Protein AF-A0A522RIS2-F1 (afdb_monomer_lite)

Secondary structure (DSSP, 8-state):
--PPP-----------------PPGGGSEEEEEEE-SSSTTHHHHSHHHHHHHHHHHHHTTSEETTEEEEEEEEE-TT-HHHHHHHHHHHHHTS---EEEE--SHHHHHHHHHHHHHHT-EEEESS---TTTTTTT--TTEEE-S--HHHHHHHHHHHHHHTT---------SSHHHHHH--

Structure (mmCIF, N/CA/C/O backbone):
data_AF-A0A522RIS2-F1
#
_entry.id   AF-A0A522RIS2-F1
#
loop_
_atom_site.group_PDB
_atom_site.id
_atom_site.type_symbol
_atom_site.label_atom_id
_atom_site.label_alt_id
_atom_site.label_comp_id
_atom_site.label_asym_id
_atom_site.label_entity_id
_atom_site.label_seq_id
_atom_site.pdbx_PDB_ins_code
_atom_site.Cartn_x
_atom_site.Cartn_y
_atom_site.Cartn_z
_atom_site.occupancy
_atom_site.B_iso_or_equiv
_atom_site.auth_seq_id
_atom_site.auth_comp_id
_atom_site.auth_asym_id
_atom_site.auth_atom_id
_atom_site.pdbx_PDB_model_num
ATOM 1 N N . MET A 1 1 ? 37.615 -25.625 61.867 1.00 40.53 1 MET A N 1
ATOM 2 C CA . MET A 1 1 ? 37.283 -26.160 60.529 1.00 40.53 1 MET A CA 1
ATOM 3 C C . MET A 1 1 ? 36.158 -27.174 60.681 1.00 40.53 1 MET A C 1
ATOM 5 O O . MET A 1 1 ? 36.416 -28.242 61.216 1.00 40.53 1 MET A O 1
ATOM 9 N N . LYS A 1 2 ? 34.929 -26.778 60.325 1.00 35.31 2 LYS A N 1
ATOM 10 C CA . LYS A 1 2 ? 33.776 -27.595 59.885 1.00 35.31 2 LYS A CA 1
ATOM 11 C C . LYS A 1 2 ? 32.534 -26.701 59.955 1.00 35.31 2 LYS A C 1
ATOM 13 O O . LYS A 1 2 ? 31.944 -26.516 61.012 1.00 35.31 2 LYS A O 1
ATOM 18 N N . VAL A 1 3 ? 32.239 -26.069 58.823 1.00 39.00 3 VAL A N 1
ATOM 19 C CA . VAL A 1 3 ? 31.029 -25.279 58.579 1.00 39.00 3 VAL A CA 1
ATOM 20 C C . VAL A 1 3 ? 29.901 -26.271 58.312 1.00 39.00 3 VAL A C 1
ATOM 22 O O . VAL A 1 3 ? 30.030 -27.116 57.428 1.00 39.00 3 VAL A O 1
ATOM 25 N N . LEU A 1 4 ? 28.836 -26.207 59.111 1.00 45.22 4 LEU A N 1
ATOM 26 C CA . LEU A 1 4 ? 27.623 -26.995 58.917 1.00 45.22 4 LEU A CA 1
ATOM 27 C C . LEU A 1 4 ? 26.714 -26.233 57.944 1.00 45.22 4 LEU A C 1
ATOM 29 O O . LEU A 1 4 ? 26.317 -25.101 58.214 1.00 45.22 4 LEU A O 1
ATOM 33 N N . ALA A 1 5 ? 26.440 -26.848 56.798 1.00 47.47 5 ALA A N 1
ATOM 34 C CA . ALA A 1 5 ? 25.544 -26.340 55.774 1.00 47.47 5 ALA A CA 1
ATOM 35 C C . ALA A 1 5 ? 24.089 -26.391 56.263 1.00 47.47 5 ALA A C 1
ATOM 37 O O . ALA A 1 5 ? 23.595 -27.460 56.619 1.00 47.47 5 ALA A O 1
ATOM 38 N N . ILE A 1 6 ? 23.400 -25.249 56.238 1.00 51.00 6 ILE A N 1
ATOM 39 C CA . ILE A 1 6 ? 21.940 -25.186 56.332 1.00 51.00 6 ILE A CA 1
ATOM 40 C C . ILE A 1 6 ? 21.432 -24.715 54.973 1.00 51.00 6 ILE A C 1
ATOM 42 O O . ILE A 1 6 ? 21.556 -23.553 54.595 1.00 51.00 6 ILE A O 1
ATOM 46 N N . VAL A 1 7 ? 20.910 -25.684 54.228 1.00 53.16 7 VAL A N 1
ATOM 47 C CA . VAL A 1 7 ? 20.083 -25.506 53.037 1.00 53.16 7 VAL A CA 1
ATOM 48 C C . VAL A 1 7 ? 18.727 -24.984 53.513 1.00 53.16 7 VAL A C 1
ATOM 50 O O . VAL A 1 7 ? 18.042 -25.690 54.247 1.00 53.16 7 VAL A O 1
ATOM 53 N N . SER A 1 8 ? 18.333 -23.779 53.099 1.00 50.94 8 SER A N 1
ATOM 54 C CA . SER A 1 8 ? 16.950 -23.306 53.231 1.00 50.94 8 SER A CA 1
ATOM 55 C C . SER A 1 8 ? 16.411 -22.885 51.871 1.00 50.94 8 SER A C 1
ATOM 57 O O . SER A 1 8 ? 17.023 -22.110 51.141 1.00 50.94 8 SER A O 1
ATOM 59 N N . ALA A 1 9 ? 15.283 -23.508 51.556 1.00 49.38 9 ALA A N 1
ATOM 60 C CA . ALA A 1 9 ? 14.613 -23.622 50.278 1.00 49.38 9 ALA A CA 1
ATOM 61 C C . ALA A 1 9 ? 14.292 -22.297 49.574 1.00 49.38 9 ALA A C 1
ATOM 63 O O . ALA A 1 9 ? 13.846 -21.321 50.175 1.00 49.38 9 ALA A O 1
ATOM 64 N N . ALA A 1 10 ? 14.444 -22.347 48.253 1.00 53.44 10 ALA A N 1
ATOM 65 C CA . ALA A 1 10 ? 13.906 -21.401 47.300 1.00 53.44 10 ALA A CA 1
ATOM 66 C C . ALA A 1 10 ? 12.376 -21.300 47.408 1.00 53.44 10 ALA A C 1
ATOM 68 O O . ALA A 1 10 ? 11.673 -22.303 47.303 1.00 53.44 10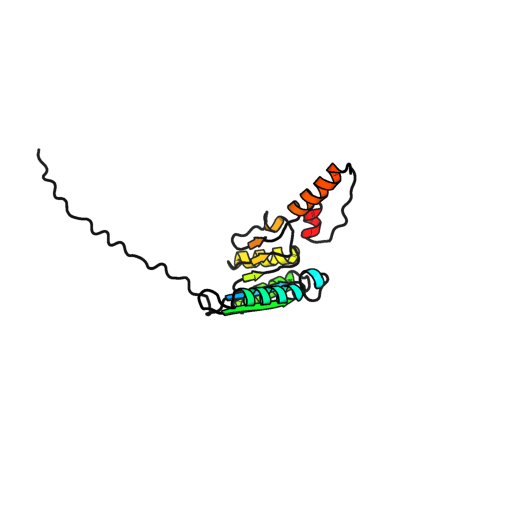 ALA A O 1
ATOM 69 N N . LEU A 1 11 ? 11.870 -20.072 47.506 1.00 48.81 11 LEU A N 1
ATOM 70 C CA . LEU A 1 11 ? 10.523 -19.722 47.070 1.00 48.81 11 LEU A CA 1
ATOM 71 C C . LEU A 1 11 ? 10.671 -18.736 45.902 1.00 48.81 11 LEU A C 1
ATOM 73 O O . LEU A 1 11 ? 10.537 -17.525 46.057 1.00 48.81 11 LEU A O 1
ATOM 77 N N . LEU A 1 12 ? 11.006 -19.261 44.717 1.00 51.22 12 LEU A N 1
ATOM 78 C CA . LEU A 1 12 ? 10.706 -18.555 43.474 1.00 51.22 12 LEU A CA 1
ATOM 79 C C . LEU A 1 12 ? 9.185 -18.595 43.311 1.00 51.22 12 LEU A C 1
ATOM 81 O O . LEU A 1 12 ? 8.632 -19.533 42.741 1.00 51.22 12 LEU A O 1
ATOM 85 N N . ALA A 1 13 ? 8.502 -17.579 43.832 1.00 55.44 13 ALA A N 1
ATOM 86 C CA . ALA A 1 13 ? 7.173 -17.243 43.358 1.00 55.44 13 ALA A CA 1
ATOM 87 C C . ALA A 1 13 ? 7.333 -16.754 41.913 1.00 55.44 13 ALA A C 1
ATOM 89 O O . ALA A 1 13 ? 7.557 -15.573 41.660 1.00 55.44 13 ALA A O 1
ATOM 90 N N . ALA A 1 14 ? 7.288 -17.688 40.963 1.00 55.50 14 ALA A N 1
ATOM 91 C CA . ALA A 1 14 ? 7.044 -17.367 39.571 1.00 55.50 14 ALA A CA 1
ATOM 92 C C . ALA A 1 14 ? 5.637 -16.763 39.503 1.00 55.50 14 ALA A C 1
ATOM 94 O O . ALA A 1 14 ? 4.637 -17.472 39.410 1.00 55.50 14 ALA A O 1
ATOM 95 N N . THR A 1 15 ? 5.558 -15.440 39.629 1.00 57.53 15 THR A N 1
ATOM 96 C CA . THR A 1 15 ? 4.393 -14.669 39.215 1.00 57.53 15 THR A CA 1
ATOM 97 C C . THR A 1 15 ? 4.198 -14.959 37.738 1.00 57.53 15 THR A C 1
ATOM 99 O O . THR A 1 15 ? 4.896 -14.411 36.885 1.00 57.53 15 THR A O 1
ATOM 102 N N . VAL A 1 16 ? 3.285 -15.881 37.447 1.00 57.09 16 VAL A N 1
ATOM 103 C CA . VAL A 1 16 ? 2.728 -16.071 36.115 1.00 57.09 16 VAL A CA 1
ATOM 104 C C . VAL A 1 16 ? 1.983 -14.772 35.840 1.00 57.09 16 VAL A C 1
ATOM 106 O O . VAL A 1 16 ? 0.852 -14.598 36.279 1.00 57.09 16 VAL A O 1
ATOM 109 N N . ILE A 1 17 ? 2.666 -13.792 35.247 1.00 57.22 17 ILE A N 1
ATOM 110 C CA . ILE A 1 17 ? 1.999 -12.625 34.682 1.00 57.22 17 ILE A CA 1
ATOM 111 C C . ILE A 1 17 ? 1.139 -13.228 33.571 1.00 57.22 17 ILE A C 1
ATOM 113 O O . ILE A 1 17 ? 1.719 -13.778 32.629 1.00 57.22 17 ILE A O 1
ATOM 117 N N . PRO A 1 18 ? -0.203 -13.239 33.682 1.00 55.19 18 PRO A N 1
ATOM 118 C CA . PRO A 1 18 ? -1.009 -13.630 32.544 1.00 55.19 18 PRO A CA 1
ATOM 119 C C . PRO A 1 18 ? -0.599 -12.682 31.426 1.00 55.19 18 PRO A C 1
ATOM 121 O O . PRO A 1 18 ? -0.600 -11.465 31.622 1.00 55.19 18 PRO A O 1
ATOM 124 N N . ALA A 1 19 ? -0.157 -13.233 30.295 1.00 54.53 19 ALA A N 1
ATOM 125 C CA . ALA A 1 19 ? 0.013 -12.442 29.094 1.00 54.53 19 ALA A CA 1
ATOM 126 C C . ALA A 1 19 ? -1.327 -11.738 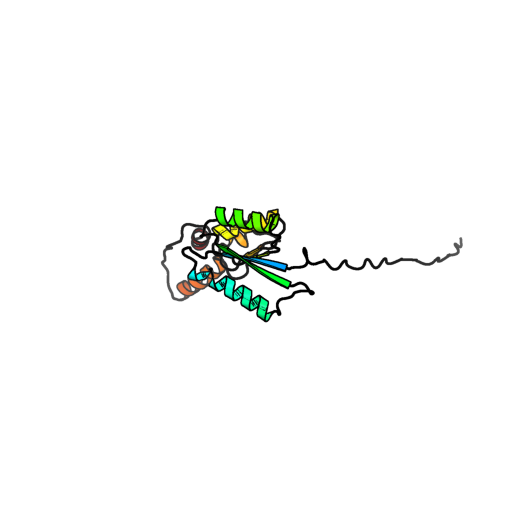28.887 1.00 54.53 19 ALA A C 1
ATOM 128 O O . ALA A 1 19 ? -2.330 -12.405 28.632 1.00 54.53 19 ALA A O 1
ATOM 129 N N . ALA A 1 20 ? -1.370 -10.428 29.136 1.00 53.12 20 ALA A N 1
ATOM 130 C CA . ALA A 1 20 ? -2.553 -9.641 28.867 1.00 53.12 20 ALA A CA 1
ATOM 131 C C . ALA A 1 20 ? -2.830 -9.857 27.382 1.00 53.12 20 ALA A C 1
ATOM 133 O O . ALA A 1 20 ? -2.022 -9.460 26.540 1.00 53.12 20 ALA A O 1
ATOM 134 N N . ALA A 1 21 ? -3.892 -10.601 27.073 1.00 59.84 21 ALA A N 1
ATOM 135 C CA . ALA A 1 21 ? -4.348 -10.732 25.707 1.00 59.84 21 ALA A CA 1
ATOM 136 C C . ALA A 1 21 ? -4.596 -9.301 25.236 1.00 59.84 21 ALA A C 1
ATOM 138 O O . ALA A 1 21 ? -5.359 -8.579 25.876 1.00 59.84 21 ALA A O 1
ATOM 139 N N . ALA A 1 22 ? -3.861 -8.861 24.214 1.00 64.81 22 ALA A N 1
ATOM 140 C CA . ALA A 1 22 ? -4.063 -7.538 23.654 1.00 64.81 22 ALA A CA 1
ATOM 141 C C . ALA A 1 22 ? -5.535 -7.447 23.234 1.00 64.81 22 ALA A C 1
ATOM 143 O O . ALA A 1 22 ? -5.982 -8.215 22.380 1.00 64.81 22 ALA A O 1
ATOM 144 N N . GLU A 1 23 ? -6.300 -6.585 23.902 1.00 77.81 23 GLU A N 1
ATOM 145 C CA . GLU A 1 23 ? -7.694 -6.358 23.546 1.00 77.81 23 GLU A CA 1
ATOM 146 C C . GLU A 1 23 ? -7.749 -5.660 22.185 1.00 77.81 23 GLU A C 1
ATOM 148 O O . GLU A 1 23 ? -6.913 -4.806 21.877 1.00 77.81 23 GLU A O 1
ATOM 153 N N . ILE A 1 24 ? -8.725 -6.040 21.357 1.00 86.06 24 ILE A N 1
ATOM 154 C CA . ILE A 1 24 ? -8.981 -5.353 20.090 1.00 86.06 24 ILE A CA 1
ATOM 155 C C . ILE A 1 24 ? -9.496 -3.953 20.415 1.00 86.06 24 ILE A C 1
ATOM 157 O O . ILE A 1 24 ? -10.519 -3.813 21.092 1.00 86.06 24 ILE A O 1
ATOM 161 N N . SER A 1 25 ? -8.781 -2.933 19.934 1.00 82.69 25 SER A N 1
ATOM 162 C CA . SER A 1 25 ? -9.169 -1.532 20.093 1.00 82.69 25 SER A CA 1
ATOM 163 C C . SER A 1 25 ? -10.598 -1.315 19.612 1.00 82.69 25 SER A C 1
ATOM 165 O O . SER A 1 25 ? -11.003 -1.845 18.583 1.00 82.69 25 SER A O 1
ATOM 167 N N . ASP A 1 26 ? -11.382 -0.574 20.397 1.00 90.25 26 ASP A N 1
ATOM 168 C CA . ASP A 1 26 ? -12.747 -0.154 20.056 1.00 90.25 26 ASP A CA 1
ATOM 169 C C . ASP A 1 26 ? -13.739 -1.302 19.750 1.00 90.25 26 ASP A C 1
ATOM 171 O O . ASP A 1 26 ? -14.861 -1.064 19.303 1.00 90.25 26 ASP A O 1
ATOM 175 N N . GLY A 1 27 ? -13.362 -2.558 20.028 1.00 93.88 27 GLY A N 1
ATOM 176 C CA . GLY A 1 27 ? -14.187 -3.738 19.774 1.00 93.88 27 GLY A CA 1
ATOM 177 C C . GLY A 1 27 ? -14.408 -4.057 18.291 1.00 93.88 27 GLY A C 1
ATOM 178 O O . GLY A 1 27 ? -15.320 -4.821 17.984 1.00 93.88 27 GLY A O 1
ATOM 179 N N . VAL A 1 28 ? -13.606 -3.498 17.380 1.00 96.44 28 VAL A N 1
ATOM 180 C CA . VAL A 1 28 ? -13.673 -3.707 15.923 1.00 96.44 28 VAL A CA 1
ATOM 181 C C . VAL A 1 28 ? -12.269 -3.610 15.331 1.00 96.44 28 VAL A C 1
ATOM 183 O O . VAL A 1 28 ? -11.466 -2.813 15.791 1.00 96.44 28 VAL A O 1
ATOM 186 N N . VAL A 1 29 ? -11.969 -4.404 14.302 1.00 97.00 29 VAL A N 1
ATOM 187 C CA . VAL A 1 29 ? -10.762 -4.201 13.488 1.00 97.00 29 VAL A CA 1
ATOM 188 C C . VAL A 1 29 ? -11.150 -3.452 12.225 1.00 97.00 29 VAL A C 1
ATOM 190 O O . VAL A 1 29 ? -11.881 -3.989 11.392 1.00 97.00 29 VAL A O 1
ATOM 193 N N . LYS A 1 30 ? -10.671 -2.217 12.070 1.00 98.06 30 LYS A N 1
ATOM 194 C CA . LYS A 1 30 ? -11.031 -1.354 10.940 1.00 98.06 30 LYS A CA 1
ATOM 195 C C . LYS A 1 30 ? -9.904 -1.257 9.914 1.00 98.06 30 LYS A C 1
ATOM 197 O O . LYS A 1 30 ? -8.819 -0.752 10.201 1.00 98.06 30 LYS A O 1
ATOM 202 N N . ILE A 1 31 ? -10.187 -1.700 8.693 1.00 98.56 31 ILE A N 1
ATOM 203 C CA . ILE A 1 31 ? -9.270 -1.719 7.549 1.00 98.56 31 ILE A CA 1
ATOM 204 C C . ILE A 1 31 ? -9.683 -0.621 6.567 1.00 98.56 31 ILE A C 1
ATOM 206 O O . ILE A 1 31 ? -10.799 -0.630 6.050 1.00 98.56 31 ILE A O 1
ATOM 210 N N . GLY A 1 32 ? -8.785 0.324 6.298 1.00 98.69 32 GLY A N 1
ATOM 211 C CA . GLY A 1 32 ? -8.992 1.389 5.322 1.00 98.69 32 GLY A CA 1
ATOM 212 C C . GLY A 1 32 ? -8.379 1.053 3.967 1.00 98.69 32 GLY A C 1
ATOM 213 O O . GLY A 1 32 ? -7.168 0.902 3.867 1.00 98.69 32 GLY A O 1
ATOM 214 N N . ILE A 1 33 ? -9.186 0.992 2.910 1.00 98.69 33 ILE A N 1
ATOM 215 C CA . ILE A 1 33 ? -8.711 0.872 1.526 1.00 98.69 33 ILE A CA 1
ATOM 216 C C . ILE A 1 33 ? -8.575 2.277 0.936 1.00 98.69 33 ILE A C 1
ATOM 218 O O . ILE A 1 33 ? -9.579 2.917 0.611 1.00 98.69 33 ILE A O 1
ATOM 222 N N . LEU A 1 34 ? -7.338 2.769 0.835 1.00 98.69 34 LEU A N 1
ATOM 223 C CA . LEU A 1 34 ? -7.032 4.096 0.292 1.00 98.69 34 LEU A CA 1
ATOM 224 C C . LEU A 1 34 ? -6.420 3.954 -1.096 1.00 98.69 34 LEU A C 1
ATOM 226 O O . LEU A 1 34 ? -5.258 3.571 -1.226 1.00 98.69 34 LEU A O 1
ATOM 230 N N . ASN A 1 35 ? -7.203 4.283 -2.117 1.00 98.19 35 ASN A N 1
ATOM 231 C CA . ASN A 1 35 ? -6.878 3.993 -3.510 1.00 98.19 35 ASN A CA 1
ATOM 232 C C . ASN A 1 35 ? -7.334 5.109 -4.463 1.00 98.19 35 ASN A C 1
ATOM 234 O O . ASN A 1 35 ? -7.968 6.085 -4.051 1.00 98.19 35 ASN A O 1
ATOM 238 N N . ASP A 1 36 ? -6.988 4.978 -5.744 1.00 96.81 36 ASP A N 1
ATOM 239 C CA . ASP A 1 36 ? -7.464 5.870 -6.801 1.00 96.81 36 ASP A CA 1
ATOM 240 C C . ASP A 1 36 ? -8.810 5.374 -7.337 1.00 96.81 36 ASP A C 1
ATOM 242 O O . ASP A 1 36 ? -8.850 4.396 -8.074 1.00 96.81 36 ASP A O 1
ATOM 246 N N . GLN A 1 37 ? -9.926 6.006 -6.969 1.00 97.38 37 GLN A N 1
ATOM 247 C CA . GLN A 1 37 ? -11.260 5.535 -7.379 1.00 97.38 37 GLN A CA 1
ATOM 248 C C . GLN A 1 37 ? -11.813 6.279 -8.585 1.00 97.38 37 GLN A C 1
ATOM 250 O O . GLN A 1 37 ? -12.610 5.709 -9.331 1.00 97.38 37 GLN A O 1
ATOM 255 N N . SER A 1 38 ? -11.427 7.544 -8.761 1.00 96.00 38 SER A N 1
ATOM 256 C CA . SER A 1 38 ? -11.906 8.385 -9.860 1.00 96.00 38 SER A CA 1
ATOM 257 C C . SER A 1 38 ? -10.813 8.810 -10.839 1.00 96.00 38 SER A C 1
ATOM 259 O O . SER A 1 38 ? -11.122 9.456 -11.839 1.00 96.00 38 SER A O 1
ATOM 261 N N . GLY A 1 39 ? -9.541 8.566 -10.519 1.00 92.31 39 GLY A N 1
ATOM 262 C CA . GLY A 1 39 ? -8.410 8.980 -11.338 1.00 92.31 39 GLY A CA 1
ATOM 263 C C . GLY A 1 39 ? -8.011 7.955 -12.394 1.00 92.31 39 GLY A C 1
ATOM 264 O O . GLY A 1 39 ? -8.765 7.062 -12.776 1.00 92.31 39 GL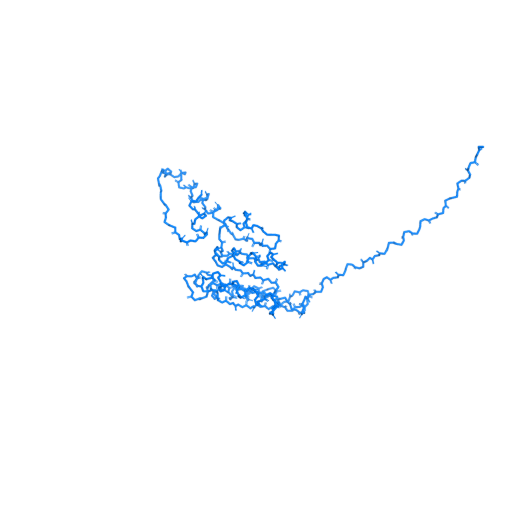Y A O 1
ATOM 265 N N . VAL A 1 40 ? -6.789 8.118 -12.898 1.00 92.94 40 VAL A N 1
ATOM 266 C CA . VAL A 1 40 ? -6.256 7.337 -14.025 1.00 92.94 40 VAL A CA 1
ATOM 267 C C . VAL A 1 40 ? -5.999 5.869 -13.679 1.00 92.94 40 VAL A C 1
ATOM 269 O O . VAL A 1 40 ? -5.874 5.055 -14.588 1.00 92.94 40 VAL A O 1
ATOM 272 N N . TYR A 1 41 ? -5.945 5.521 -12.391 1.00 94.00 41 TYR A N 1
ATOM 273 C CA . TYR A 1 41 ? -5.755 4.151 -11.917 1.00 94.00 41 TYR A CA 1
ATOM 274 C C . TYR A 1 41 ? -7.041 3.516 -11.365 1.00 94.00 41 TYR A C 1
ATOM 276 O O . TYR A 1 41 ? -6.967 2.460 -10.736 1.00 94.00 41 TYR A O 1
ATOM 284 N N . ALA A 1 42 ? -8.216 4.101 -11.636 1.00 95.38 42 ALA A N 1
ATOM 285 C CA . ALA A 1 42 ? -9.512 3.577 -11.189 1.00 95.38 42 ALA A CA 1
ATOM 286 C C . ALA A 1 42 ? -9.750 2.108 -11.579 1.00 95.38 42 ALA A C 1
ATOM 288 O O . ALA A 1 42 ? -10.224 1.323 -10.755 1.00 95.38 42 ALA A O 1
ATOM 289 N N . ASP A 1 43 ? -9.357 1.723 -12.795 1.00 93.44 43 ASP A N 1
ATOM 290 C CA . ASP A 1 43 ? -9.498 0.347 -13.287 1.00 93.44 43 ASP A CA 1
ATOM 291 C C . ASP A 1 43 ? -8.465 -0.617 -12.683 1.00 93.44 43 ASP A C 1
ATOM 293 O O . ASP A 1 43 ? -8.710 -1.819 -12.610 1.00 93.44 43 ASP A O 1
ATOM 297 N N . PHE A 1 44 ? -7.313 -0.104 -12.244 1.00 90.12 44 PHE A N 1
ATOM 298 C CA . PHE A 1 44 ? -6.247 -0.909 -11.648 1.00 90.12 44 PHE A CA 1
ATOM 299 C C . PHE A 1 44 ? -6.486 -1.143 -10.151 1.00 90.12 44 PHE A C 1
ATOM 301 O O . PHE A 1 44 ? -6.529 -2.286 -9.702 1.00 90.12 44 PHE A O 1
ATOM 308 N N . GLY A 1 45 ? -6.655 -0.063 -9.383 1.00 86.69 45 GLY A N 1
ATOM 309 C CA . GLY A 1 45 ? -6.682 -0.092 -7.920 1.00 86.69 45 GLY A CA 1
ATOM 310 C C . GLY A 1 45 ? -7.970 0.428 -7.290 1.00 86.69 45 GLY A C 1
ATOM 311 O O . GLY A 1 45 ? -8.099 0.336 -6.075 1.00 86.69 45 GLY A O 1
ATOM 312 N N . GLY A 1 46 ? -8.928 0.953 -8.063 1.00 95.44 46 GLY A N 1
ATOM 313 C CA . GLY A 1 46 ? -10.109 1.665 -7.559 1.00 95.44 46 GLY A CA 1
ATOM 314 C C . GLY A 1 46 ? -11.184 0.779 -6.921 1.00 95.44 46 GLY A C 1
ATOM 315 O O . GLY A 1 46 ? -10.911 -0.101 -6.107 1.00 95.44 46 GLY A O 1
ATOM 316 N N . LYS A 1 47 ? -12.464 0.992 -7.256 1.00 97.62 47 LYS A N 1
ATOM 317 C CA . LYS A 1 47 ? -13.583 0.303 -6.572 1.00 97.62 47 LYS A CA 1
ATOM 318 C C . LYS A 1 47 ? -13.517 -1.233 -6.635 1.00 97.62 47 LYS A C 1
ATOM 320 O O . LYS A 1 47 ? -14.067 -1.890 -5.751 1.00 97.62 47 LYS A O 1
ATOM 325 N N . GLY A 1 48 ? -12.822 -1.801 -7.623 1.00 97.06 48 GLY A N 1
ATOM 326 C CA . GLY A 1 48 ? -12.569 -3.241 -7.710 1.00 97.06 48 GLY A CA 1
ATOM 327 C C . GLY A 1 48 ? -11.781 -3.795 -6.517 1.00 97.06 48 GLY A C 1
ATOM 328 O O . GLY A 1 48 ? -12.164 -4.828 -5.968 1.00 97.06 48 GLY A O 1
ATOM 329 N N . SER A 1 49 ? -10.746 -3.092 -6.045 1.00 96.44 49 SER A N 1
ATOM 330 C CA . SER A 1 49 ? -9.962 -3.540 -4.882 1.00 96.44 49 SER A CA 1
ATOM 331 C C . SER A 1 49 ? -10.758 -3.440 -3.576 1.00 96.44 49 SER A C 1
ATOM 333 O O . SER A 1 49 ? -10.638 -4.310 -2.716 1.00 96.44 49 SER A O 1
ATOM 335 N N . VAL A 1 50 ? -11.657 -2.453 -3.453 1.00 98.31 50 VAL A N 1
ATOM 336 C CA . VAL A 1 50 ? -12.590 -2.341 -2.316 1.00 98.31 50 VAL A CA 1
ATOM 337 C C . VAL A 1 50 ? -13.534 -3.542 -2.272 1.00 98.31 50 VAL A C 1
ATOM 339 O O . VAL A 1 50 ? -13.767 -4.115 -1.207 1.00 98.31 50 VAL A O 1
ATOM 342 N N . ALA A 1 51 ? -14.083 -3.934 -3.425 1.00 98.38 51 ALA A N 1
ATOM 343 C CA . ALA A 1 51 ? -14.933 -5.115 -3.520 1.00 98.38 51 ALA A CA 1
ATOM 344 C C . ALA A 1 51 ? -14.153 -6.389 -3.156 1.00 98.38 51 ALA A C 1
ATOM 346 O O . ALA A 1 51 ? -14.644 -7.192 -2.367 1.00 98.38 51 ALA A O 1
ATOM 347 N N . ALA A 1 52 ? -12.919 -6.533 -3.651 1.00 97.62 52 ALA A N 1
ATOM 348 C CA . ALA A 1 52 ? -12.050 -7.658 -3.314 1.00 97.62 52 ALA A CA 1
ATOM 349 C C . ALA A 1 52 ? -11.736 -7.730 -1.808 1.00 97.62 52 ALA A C 1
ATOM 351 O O . ALA A 1 52 ? -11.824 -8.806 -1.221 1.00 97.62 52 ALA A O 1
ATOM 352 N N . ALA A 1 53 ? -11.450 -6.597 -1.159 1.00 97.94 53 ALA A N 1
ATOM 353 C CA . ALA A 1 53 ? -11.219 -6.544 0.285 1.00 97.94 53 ALA A CA 1
ATOM 354 C C . ALA A 1 53 ? -12.459 -6.974 1.086 1.00 97.94 53 ALA A C 1
ATOM 356 O O . ALA A 1 53 ? -12.348 -7.744 2.037 1.00 97.94 53 ALA A O 1
ATOM 357 N N . LYS A 1 54 ? -13.656 -6.529 0.679 1.00 98.50 54 LYS A N 1
ATOM 358 C CA . LYS A 1 54 ? -14.920 -6.936 1.317 1.00 98.50 54 LYS A CA 1
ATOM 359 C C . LYS A 1 54 ? -15.187 -8.433 1.155 1.00 98.50 54 LYS A C 1
ATOM 361 O O . LYS A 1 54 ? -15.547 -9.079 2.134 1.00 98.50 54 LYS A O 1
ATOM 366 N N . LEU A 1 55 ? -14.948 -8.984 -0.036 1.00 98.62 55 LEU A N 1
ATOM 367 C CA . LEU A 1 55 ? -15.054 -10.425 -0.286 1.00 98.62 55 LEU A CA 1
ATOM 368 C C . LEU A 1 55 ? -14.053 -11.226 0.557 1.00 98.62 55 LEU A C 1
ATOM 370 O O . LEU A 1 55 ? -14.416 -12.262 1.100 1.00 98.62 55 LEU A O 1
ATOM 374 N N . ALA A 1 56 ? -12.821 -10.737 0.723 1.00 98.19 56 ALA A N 1
ATOM 375 C CA . ALA A 1 56 ? -11.826 -11.390 1.575 1.00 98.19 56 ALA A CA 1
ATOM 376 C C . ALA A 1 56 ? -12.245 -11.401 3.057 1.00 98.19 56 ALA A C 1
ATOM 378 O O . ALA A 1 56 ? -12.052 -12.398 3.749 1.00 98.19 56 ALA A O 1
ATOM 379 N N . VAL A 1 57 ? -12.852 -10.314 3.547 1.00 98.44 57 VAL A N 1
ATOM 380 C CA . VAL A 1 57 ? -13.409 -10.263 4.908 1.00 98.44 57 VAL A CA 1
ATOM 381 C C . VAL A 1 57 ? -14.581 -11.232 5.070 1.00 98.44 57 VAL A C 1
ATOM 383 O O . VAL A 1 57 ? -14.680 -11.892 6.106 1.00 98.44 57 VAL A O 1
ATOM 386 N N . GLU A 1 58 ? -15.452 -11.337 4.066 1.00 98.19 58 GLU A N 1
ATOM 387 C CA . GLU A 1 58 ? -16.559 -12.299 4.057 1.00 98.19 58 GLU A CA 1
ATOM 388 C C . GLU A 1 58 ? -16.051 -13.746 4.090 1.00 98.19 58 GLU A C 1
ATOM 390 O O . GLU A 1 58 ? -16.484 -14.516 4.947 1.00 98.19 58 GLU A O 1
ATOM 395 N N . ASP A 1 59 ? -15.083 -14.088 3.235 1.00 98.31 59 ASP A N 1
ATOM 396 C CA . ASP A 1 59 ? -14.464 -15.419 3.172 1.00 98.31 59 ASP A CA 1
ATOM 397 C C . ASP A 1 59 ? -13.760 -15.796 4.488 1.00 98.31 59 ASP A C 1
ATOM 399 O O . ASP A 1 59 ? -13.853 -16.928 4.960 1.00 98.31 59 ASP A O 1
ATOM 403 N N . PHE A 1 60 ? -13.143 -14.819 5.161 1.00 98.00 60 PHE A N 1
ATOM 404 C CA . PHE A 1 60 ? -12.552 -15.007 6.490 1.00 98.00 60 PHE A CA 1
ATOM 405 C C . PHE A 1 60 ? -13.596 -15.225 7.608 1.00 98.00 60 PHE A C 1
ATOM 407 O O . PHE A 1 60 ? -13.250 -15.642 8.714 1.00 98.00 60 PHE A O 1
ATOM 414 N N . GLY A 1 61 ? -14.880 -14.952 7.350 1.00 97.75 61 GLY A N 1
ATOM 415 C CA . GLY A 1 61 ? -15.978 -15.094 8.313 1.00 97.75 61 GLY A CA 1
ATOM 416 C C . GLY A 1 61 ? -16.356 -13.805 9.053 1.00 97.75 61 GLY A C 1
ATOM 417 O O . GLY A 1 61 ? -17.102 -13.848 10.033 1.00 97.75 61 GLY A O 1
ATOM 418 N N . GLY A 1 62 ? -15.847 -12.650 8.612 1.00 97.44 62 GLY A N 1
ATOM 419 C CA . GLY A 1 62 ? -16.260 -11.318 9.072 1.00 97.44 62 GLY A CA 1
ATOM 420 C C . GLY A 1 62 ? -15.821 -10.921 10.485 1.00 97.44 62 GLY A C 1
ATOM 421 O O . GLY A 1 62 ? -16.174 -9.832 10.945 1.00 97.44 62 GLY A O 1
ATOM 422 N N . LYS A 1 63 ? -15.077 -11.777 11.198 1.00 96.50 63 LYS A N 1
ATOM 423 C CA . LYS A 1 63 ? -14.611 -11.520 12.567 1.00 96.50 63 LYS A CA 1
ATOM 424 C C . LYS A 1 63 ? -13.198 -12.030 12.805 1.00 96.50 63 LYS A C 1
ATOM 426 O O . LYS A 1 63 ? -12.825 -13.082 12.305 1.00 96.50 63 LYS A O 1
ATOM 431 N N . VAL A 1 64 ? -12.462 -11.347 13.674 1.00 93.44 64 VAL A N 1
ATOM 432 C CA . VAL A 1 64 ? -11.149 -11.763 14.177 1.00 93.44 64 VAL A CA 1
ATOM 433 C C . VAL A 1 64 ? -11.131 -11.646 15.699 1.00 93.44 64 VAL A C 1
ATOM 435 O O . VAL A 1 64 ? -11.577 -10.649 16.257 1.00 93.44 64 VAL A O 1
ATOM 438 N N . LEU A 1 65 ? -10.698 -12.709 16.388 1.00 91.69 65 LEU A N 1
ATOM 439 C CA . LEU A 1 65 ? -10.693 -12.812 17.861 1.00 91.69 65 LEU A CA 1
ATOM 440 C C . LEU A 1 65 ? -12.025 -12.392 18.530 1.00 91.69 65 LEU A C 1
ATOM 442 O O . LEU A 1 65 ? -12.040 -11.841 19.625 1.00 91.69 65 LEU A O 1
ATOM 446 N N . GLY A 1 66 ? -13.157 -12.651 17.868 1.00 91.44 66 GLY A N 1
ATOM 447 C CA . GLY A 1 66 ? -14.496 -12.310 18.365 1.00 91.44 66 GLY A CA 1
ATOM 448 C C . GLY A 1 66 ? -14.996 -10.901 18.016 1.00 91.44 66 GLY A C 1
ATOM 449 O O . GLY A 1 66 ? -16.197 -10.660 18.150 1.00 91.44 66 GLY A O 1
ATOM 450 N N . ALA A 1 67 ? -14.141 -10.014 17.502 1.00 95.81 67 ALA A N 1
ATOM 451 C CA . ALA A 1 67 ? -14.521 -8.679 17.039 1.00 95.81 67 ALA A CA 1
ATOM 452 C C . ALA A 1 67 ? -14.857 -8.671 15.534 1.00 95.81 67 ALA A C 1
ATOM 454 O O . ALA A 1 67 ? -14.233 -9.418 14.779 1.00 95.81 67 ALA A O 1
ATOM 455 N N . PRO A 1 68 ? -15.824 -7.858 15.070 1.00 97.62 68 PRO A N 1
ATOM 456 C CA . PRO A 1 68 ? -16.066 -7.632 13.647 1.00 97.62 68 PRO A CA 1
ATOM 457 C C . PRO A 1 68 ? -14.859 -7.016 12.936 1.00 97.62 68 PRO A C 1
ATOM 459 O O . PRO A 1 68 ? -14.084 -6.271 13.534 1.00 97.62 68 PRO A O 1
ATOM 462 N N . ILE A 1 69 ? -14.744 -7.309 11.642 1.00 98.44 69 ILE A N 1
ATOM 463 C CA . ILE A 1 69 ? -13.836 -6.619 10.725 1.00 98.44 69 ILE A CA 1
ATOM 464 C C . ILE A 1 69 ? -14.666 -5.647 9.882 1.00 98.44 69 ILE A C 1
ATOM 466 O O . ILE A 1 69 ? -15.636 -6.051 9.241 1.00 98.44 69 ILE A O 1
ATOM 470 N N . GLU A 1 70 ? -14.290 -4.372 9.876 1.00 98.25 70 GLU A N 1
ATOM 471 C CA . GLU A 1 70 ? -14.935 -3.324 9.085 1.00 98.25 70 GLU A CA 1
ATOM 472 C C . GLU A 1 70 ? -13.994 -2.847 7.979 1.00 98.25 70 GLU A C 1
ATOM 474 O O . GLU A 1 70 ? -12.830 -2.543 8.235 1.00 98.25 70 GLU A O 1
ATOM 479 N N . VAL A 1 71 ? -14.506 -2.746 6.750 1.00 98.62 71 VAL A N 1
ATOM 480 C CA . VAL A 1 71 ? -13.780 -2.151 5.622 1.00 98.62 71 VAL A CA 1
ATOM 481 C C . VAL A 1 71 ? -14.346 -0.766 5.340 1.00 98.62 71 VAL A C 1
ATOM 483 O O . VAL A 1 71 ? -15.511 -0.644 4.953 1.00 98.62 71 VAL A O 1
ATOM 486 N N . VAL A 1 72 ? -13.505 0.257 5.473 1.00 98.69 72 VAL A N 1
ATOM 487 C CA . VAL A 1 72 ? -13.783 1.625 5.016 1.00 98.69 72 VAL A CA 1
ATOM 488 C C . VAL A 1 72 ? -12.965 1.921 3.763 1.00 98.69 72 VAL A C 1
ATOM 490 O O . VAL A 1 72 ? -11.901 1.341 3.563 1.00 98.69 72 VAL A O 1
ATOM 493 N N . ASP A 1 73 ? -13.452 2.800 2.890 1.00 98.69 73 ASP A N 1
ATOM 494 C CA . ASP A 1 73 ? -12.743 3.167 1.664 1.00 98.69 73 ASP A CA 1
ATOM 495 C C . ASP A 1 73 ? -12.797 4.669 1.397 1.00 98.69 73 ASP A C 1
ATOM 497 O O . ASP A 1 73 ? -13.744 5.351 1.796 1.00 98.69 73 ASP A O 1
ATOM 501 N N . ALA A 1 74 ? -11.765 5.189 0.735 1.00 98.69 74 ALA A N 1
ATOM 502 C CA . ALA A 1 74 ? -11.727 6.572 0.286 1.00 98.69 74 ALA A CA 1
ATOM 503 C C . ALA A 1 74 ? -10.878 6.731 -0.973 1.00 98.69 74 ALA A C 1
ATOM 505 O O . ALA A 1 74 ? -9.913 6.002 -1.201 1.00 98.69 74 ALA A O 1
ATOM 506 N N . ASP A 1 75 ? -11.248 7.735 -1.759 1.00 98.44 75 ASP A N 1
ATOM 507 C CA . ASP A 1 75 ? -10.583 8.095 -2.999 1.00 98.44 75 ASP A CA 1
ATOM 508 C C . ASP A 1 75 ? -9.509 9.155 -2.753 1.00 98.44 75 ASP A C 1
ATOM 510 O O . ASP A 1 75 ? -9.809 10.288 -2.361 1.00 98.44 75 ASP A O 1
ATOM 514 N N . HIS A 1 76 ? -8.253 8.800 -3.007 1.00 97.62 76 HIS A N 1
ATOM 515 C CA . HIS A 1 76 ? -7.150 9.747 -2.924 1.00 97.62 76 HIS A CA 1
ATOM 516 C C . HIS A 1 76 ? -6.937 10.554 -4.214 1.00 97.62 76 HIS A C 1
ATOM 518 O O . HIS A 1 76 ? -6.061 11.417 -4.239 1.00 97.62 76 HIS A O 1
ATOM 524 N N . GLN A 1 77 ? -7.677 10.278 -5.296 1.00 96.94 77 GLN A N 1
ATOM 525 C CA . GLN A 1 77 ? -7.652 11.023 -6.568 1.00 96.94 77 GLN A CA 1
ATOM 526 C C . GLN A 1 77 ? -6.255 11.144 -7.195 1.00 96.94 77 GLN A C 1
ATOM 528 O O . GLN A 1 77 ? -5.874 12.193 -7.720 1.00 96.94 77 GLN A O 1
ATOM 533 N N . ASN A 1 78 ? -5.450 10.093 -7.049 1.00 94.94 78 ASN A N 1
ATOM 534 C CA . ASN A 1 78 ? -4.019 10.083 -7.364 1.00 94.94 78 ASN A CA 1
ATOM 535 C C . ASN A 1 78 ? -3.204 11.291 -6.823 1.00 94.94 78 ASN A C 1
ATOM 537 O O . ASN A 1 78 ? -2.271 11.769 -7.470 1.00 94.94 78 ASN A O 1
ATOM 541 N N . LYS A 1 79 ? -3.560 11.811 -5.639 1.00 96.62 79 LYS A N 1
ATOM 542 C CA . LYS A 1 79 ? -2.954 13.002 -5.024 1.00 96.62 79 LYS A CA 1
ATOM 543 C C . LYS A 1 79 ? -2.411 12.708 -3.617 1.00 96.62 79 LYS A C 1
ATOM 545 O O . LYS A 1 79 ? -3.193 12.415 -2.708 1.00 96.62 79 LYS A O 1
ATOM 550 N N . PRO A 1 80 ? -1.086 12.815 -3.392 1.00 97.94 80 PRO A N 1
ATOM 551 C CA . PRO A 1 80 ? -0.477 12.515 -2.093 1.00 97.94 80 PRO A CA 1
ATOM 552 C C . PRO A 1 80 ? -0.965 13.395 -0.936 1.00 97.94 80 PRO A C 1
ATOM 554 O O . PRO A 1 80 ? -1.055 12.926 0.197 1.00 97.94 80 PRO A O 1
ATOM 557 N N . ASP A 1 81 ? -1.291 14.661 -1.193 1.00 98.00 81 ASP A N 1
ATOM 558 C CA . ASP A 1 81 ? -1.816 15.595 -0.193 1.00 98.00 81 ASP A CA 1
ATOM 559 C C . ASP A 1 81 ? -3.223 15.196 0.277 1.00 98.00 81 ASP A C 1
ATOM 561 O O . ASP A 1 81 ? -3.491 15.188 1.482 1.00 98.00 81 ASP A O 1
ATOM 565 N N . ILE A 1 82 ? -4.091 14.774 -0.650 1.00 98.50 82 ILE A N 1
ATOM 566 C CA . ILE A 1 82 ? -5.422 14.240 -0.329 1.00 98.50 82 ILE A CA 1
ATOM 567 C C . ILE A 1 82 ? -5.286 12.938 0.466 1.00 98.50 82 ILE A C 1
ATOM 569 O O . ILE A 1 82 ? -5.870 12.826 1.546 1.00 98.50 82 ILE A O 1
ATOM 573 N N . ALA A 1 83 ? -4.459 11.997 -0.008 1.00 98.56 83 ALA A N 1
ATOM 574 C CA . ALA A 1 83 ? -4.183 10.745 0.699 1.00 98.56 83 ALA A CA 1
ATOM 575 C C . ALA A 1 83 ? -3.696 10.989 2.135 1.00 98.56 83 ALA A C 1
ATOM 577 O O . ALA A 1 83 ? -4.183 10.376 3.081 1.00 98.56 83 ALA A O 1
ATOM 578 N N . SER A 1 84 ? -2.768 11.932 2.309 1.00 98.75 84 SER A N 1
ATOM 579 C CA . SER A 1 84 ? -2.191 12.267 3.610 1.00 98.75 84 SER A CA 1
ATOM 580 C C . SER A 1 84 ? -3.225 12.823 4.590 1.00 98.75 84 SER A C 1
ATOM 582 O O . SER A 1 84 ? -3.188 12.514 5.783 1.00 98.75 84 SER A O 1
ATOM 584 N N . ASN A 1 85 ? -4.151 13.651 4.102 1.00 98.81 85 ASN A N 1
ATOM 585 C CA . ASN A 1 85 ? -5.229 14.201 4.921 1.00 98.81 85 ASN A CA 1
ATOM 586 C C . ASN A 1 85 ? -6.234 13.121 5.331 1.00 98.81 85 ASN A C 1
ATOM 588 O O . ASN A 1 85 ? -6.639 13.085 6.494 1.00 98.81 85 ASN A O 1
ATOM 592 N N . ILE A 1 86 ? -6.583 12.214 4.413 1.00 98.88 86 ILE A N 1
ATOM 593 C CA . ILE A 1 86 ? -7.438 11.060 4.712 1.00 98.88 86 ILE A CA 1
ATOM 594 C C . ILE A 1 86 ? -6.759 10.152 5.739 1.00 98.88 86 ILE A C 1
ATOM 596 O O . ILE A 1 86 ? -7.361 9.864 6.766 1.00 98.88 86 ILE A O 1
ATOM 600 N N . ALA A 1 87 ? -5.495 9.775 5.528 1.00 98.81 87 ALA A N 1
ATOM 601 C CA . ALA A 1 87 ? -4.752 8.902 6.436 1.00 98.81 87 ALA A CA 1
ATOM 602 C C . ALA A 1 87 ? -4.662 9.478 7.858 1.00 98.81 87 ALA A C 1
ATOM 604 O O . ALA A 1 87 ? -4.880 8.763 8.834 1.00 98.81 87 ALA A O 1
ATOM 605 N N . ARG A 1 88 ? -4.405 10.788 7.996 1.00 98.75 88 ARG A N 1
ATOM 606 C CA . ARG A 1 88 ? -4.439 11.459 9.305 1.00 98.75 88 ARG A CA 1
ATOM 607 C C . ARG A 1 88 ? -5.817 11.378 9.951 1.00 98.75 88 ARG A C 1
ATOM 609 O O . ARG A 1 88 ? -5.909 10.939 11.089 1.00 98.75 88 ARG A O 1
ATOM 616 N N . LYS A 1 89 ? -6.881 11.734 9.226 1.00 98.75 89 LYS A N 1
ATOM 617 C CA . LYS A 1 89 ? -8.261 11.654 9.732 1.00 98.75 89 LYS A CA 1
ATOM 618 C C . LYS A 1 89 ? -8.622 10.230 10.172 1.00 98.75 89 LYS A C 1
ATOM 620 O O . LYS A 1 89 ? -9.173 10.034 11.253 1.00 98.75 89 LYS A O 1
ATOM 625 N N . TRP A 1 90 ? -8.279 9.249 9.347 1.00 98.75 90 TRP A N 1
ATOM 626 C CA . TRP A 1 90 ? -8.520 7.834 9.591 1.00 98.75 90 TRP A CA 1
ATOM 627 C C . TRP A 1 90 ? -7.842 7.335 10.854 1.00 98.75 90 TRP A C 1
ATOM 629 O O . TRP A 1 90 ? -8.500 6.727 11.693 1.00 98.75 90 TRP A O 1
ATOM 639 N N . TYR A 1 91 ? -6.560 7.640 11.030 1.00 98.50 91 TYR A N 1
ATOM 640 C CA . TYR A 1 91 ? -5.837 7.217 12.221 1.00 98.50 91 TYR A CA 1
ATOM 641 C C . TYR A 1 91 ? -6.212 8.012 13.478 1.00 98.50 91 TYR A C 1
ATOM 643 O O . TYR A 1 91 ? -6.323 7.417 14.546 1.00 98.50 91 TYR A O 1
ATOM 651 N N . ASP A 1 92 ? -6.415 9.327 13.370 1.00 97.88 92 ASP A N 1
ATOM 652 C CA . ASP A 1 92 ? -6.568 10.210 14.537 1.00 97.88 92 ASP A CA 1
ATOM 653 C C . ASP A 1 92 ? -8.003 10.321 15.049 1.00 97.88 92 ASP A C 1
ATOM 655 O O . ASP A 1 92 ? -8.215 10.637 16.216 1.00 97.88 92 ASP A O 1
ATOM 659 N N . THR A 1 93 ? -8.997 10.148 14.177 1.00 98.00 93 THR A N 1
ATOM 660 C CA . THR A 1 93 ? -10.402 10.445 14.505 1.00 98.00 93 THR A CA 1
ATOM 661 C C . THR A 1 93 ? -11.344 9.298 14.179 1.00 98.00 93 THR A C 1
ATOM 663 O O . THR A 1 93 ? -12.330 9.108 14.882 1.00 98.00 93 THR A O 1
ATOM 666 N N . GLU A 1 94 ? -11.075 8.529 13.123 1.00 98.12 94 GLU A N 1
ATOM 667 C CA . GLU A 1 94 ? -11.962 7.426 12.721 1.00 98.12 94 GLU A CA 1
ATOM 668 C C . GLU A 1 94 ? -11.478 6.052 13.196 1.00 98.12 94 GLU A C 1
ATOM 670 O O . GLU A 1 94 ? -12.148 5.050 12.932 1.00 98.12 94 GLU A O 1
ATOM 675 N N . HIS A 1 95 ? -10.364 6.015 13.934 1.00 97.00 95 HIS A N 1
ATOM 676 C CA . HIS A 1 95 ? -9.812 4.818 14.567 1.00 97.00 95 HIS A CA 1
ATOM 677 C C . HIS A 1 95 ? -9.578 3.666 13.575 1.00 97.00 95 HIS A C 1
ATOM 679 O O . HIS A 1 95 ? -9.865 2.511 13.859 1.00 97.00 95 HIS A O 1
ATOM 685 N N . VAL A 1 96 ? -9.070 3.977 12.379 1.00 98.56 96 VAL A N 1
ATOM 686 C CA . VAL A 1 96 ? -8.606 2.956 11.432 1.00 98.56 96 VAL A CA 1
ATOM 687 C C . VAL A 1 96 ? -7.359 2.273 12.004 1.00 98.56 96 VAL A C 1
ATOM 689 O O . VAL A 1 96 ? -6.449 2.919 12.538 1.00 98.56 96 VAL A O 1
ATOM 692 N N . ASP A 1 97 ? -7.307 0.948 11.913 1.00 97.31 97 ASP A N 1
ATOM 693 C CA . ASP A 1 97 ? -6.202 0.147 12.441 1.00 97.31 97 ASP A CA 1
ATOM 694 C C . ASP A 1 97 ? -5.088 -0.041 11.429 1.00 97.31 97 ASP A C 1
ATOM 696 O O . ASP A 1 97 ? -3.909 0.004 11.789 1.00 97.31 97 ASP A O 1
ATOM 700 N N . THR A 1 98 ? -5.461 -0.199 10.162 1.00 97.94 98 THR A N 1
ATOM 701 C CA . THR A 1 98 ? -4.513 -0.357 9.067 1.00 97.94 98 THR A CA 1
ATOM 702 C C . THR A 1 98 ? -5.021 0.277 7.783 1.00 97.94 98 THR A C 1
ATOM 704 O O . THR A 1 98 ? -6.220 0.249 7.503 1.00 97.94 98 THR A O 1
ATOM 707 N N . ILE A 1 99 ? -4.103 0.850 7.005 1.00 98.75 99 ILE A N 1
ATOM 708 C CA . ILE A 1 99 ? -4.376 1.333 5.650 1.00 98.75 99 ILE A CA 1
ATOM 709 C C . ILE A 1 99 ? -3.773 0.357 4.644 1.00 98.75 99 ILE A C 1
ATOM 711 O O . ILE A 1 99 ? -2.611 -0.020 4.757 1.00 98.75 99 ILE A O 1
ATOM 715 N N . MET A 1 100 ? -4.551 -0.043 3.645 1.00 98.19 100 MET A N 1
ATOM 716 C CA . MET A 1 100 ? -4.138 -0.992 2.618 1.00 98.19 100 MET A CA 1
ATOM 717 C C . MET A 1 100 ? -4.379 -0.443 1.204 1.00 98.19 100 MET A C 1
ATOM 719 O O . MET A 1 100 ? -5.079 0.556 1.019 1.00 98.19 100 MET A O 1
ATOM 723 N N . GLU A 1 101 ? -3.832 -1.159 0.219 1.00 95.69 101 GLU A N 1
ATOM 724 C CA . GLU A 1 101 ? -3.845 -0.875 -1.223 1.00 95.69 101 GLU A CA 1
ATOM 725 C C . GLU A 1 101 ? -2.748 0.103 -1.659 1.00 95.69 101 GLU A C 1
ATOM 727 O O . GLU A 1 101 ? -1.672 -0.350 -2.065 1.00 95.69 101 GLU A O 1
ATOM 732 N N . LEU A 1 102 ? -2.979 1.411 -1.519 1.00 97.62 102 LEU A N 1
ATOM 733 C CA . LEU A 1 102 ? -2.038 2.480 -1.859 1.00 97.62 102 LEU A CA 1
ATOM 734 C C . LEU A 1 102 ? -1.512 2.379 -3.302 1.00 97.62 102 LEU A C 1
ATOM 736 O O . LEU A 1 102 ? -0.364 2.004 -3.560 1.00 97.62 102 LEU A O 1
ATOM 740 N N . THR A 1 103 ? -2.384 2.762 -4.236 1.00 95.25 103 THR A N 1
ATOM 741 C CA . THR A 1 103 ? -2.256 2.523 -5.679 1.00 95.25 103 THR A CA 1
ATOM 742 C C . THR A 1 103 ? -0.941 3.023 -6.281 1.00 95.25 103 THR A C 1
ATOM 744 O O . THR A 1 103 ? -0.321 2.332 -7.087 1.00 95.25 103 THR A O 1
ATOM 747 N N . THR A 1 104 ? -0.494 4.230 -5.918 1.00 95.62 104 THR A N 1
ATOM 748 C CA . THR A 1 104 ? 0.662 4.877 -6.557 1.00 95.62 104 THR A CA 1
ATOM 749 C C . THR A 1 104 ? 1.805 5.149 -5.594 1.00 95.62 104 THR A C 1
ATOM 751 O O . THR A 1 104 ? 1.607 5.481 -4.429 1.00 95.62 104 THR A O 1
ATOM 754 N N . SER A 1 105 ? 3.043 5.050 -6.091 1.00 97.31 105 SER A N 1
ATOM 755 C CA . SER A 1 105 ? 4.260 5.214 -5.280 1.00 97.31 105 SER A CA 1
ATOM 756 C C . SER A 1 105 ? 4.351 6.550 -4.548 1.00 97.31 105 SER A C 1
ATOM 758 O O . SER A 1 105 ? 4.855 6.596 -3.431 1.00 97.31 105 SER A O 1
ATOM 760 N N . SER A 1 106 ? 3.856 7.638 -5.140 1.00 96.75 106 SER A N 1
ATOM 761 C CA . SER A 1 106 ? 3.833 8.949 -4.484 1.00 96.75 106 SER A CA 1
ATOM 762 C C . SER A 1 106 ? 2.869 8.978 -3.291 1.00 96.75 106 SER A C 1
ATOM 764 O O . SER A 1 106 ? 3.214 9.520 -2.242 1.00 96.75 106 SER A O 1
ATOM 766 N N . VAL A 1 107 ? 1.691 8.362 -3.426 1.00 97.88 107 VAL A N 1
ATOM 767 C CA . VAL A 1 107 ? 0.717 8.210 -2.339 1.00 97.88 107 VAL A CA 1
ATOM 768 C C . VAL A 1 107 ? 1.245 7.264 -1.262 1.00 97.88 107 VAL A C 1
ATOM 770 O O . VAL A 1 107 ? 1.230 7.623 -0.087 1.00 97.88 107 VAL A O 1
ATOM 773 N N . ALA A 1 108 ? 1.762 6.097 -1.652 1.00 98.25 108 ALA A N 1
ATOM 774 C CA . ALA A 1 108 ? 2.279 5.099 -0.722 1.00 98.25 108 ALA A CA 1
ATOM 775 C C . ALA A 1 108 ? 3.415 5.658 0.145 1.00 98.25 108 ALA A C 1
ATOM 777 O O . ALA A 1 108 ? 3.377 5.517 1.361 1.00 98.25 108 ALA A O 1
ATOM 778 N N . LEU A 1 109 ? 4.377 6.381 -0.442 1.00 98.50 109 LEU A N 1
ATOM 779 C CA . LEU A 1 109 ? 5.457 7.017 0.322 1.00 98.50 109 LEU A CA 1
ATOM 780 C C . LEU A 1 109 ? 4.935 8.051 1.332 1.00 98.50 109 LEU A C 1
ATOM 782 O O . LEU A 1 109 ? 5.434 8.122 2.457 1.00 98.50 109 LEU A O 1
ATOM 786 N N . ALA A 1 110 ? 3.927 8.843 0.952 1.00 98.50 110 ALA A N 1
ATOM 787 C CA . ALA A 1 110 ? 3.328 9.831 1.845 1.00 98.50 110 ALA A CA 1
ATOM 788 C C . ALA A 1 110 ? 2.586 9.166 3.017 1.00 98.50 110 ALA A C 1
ATOM 790 O O . ALA A 1 110 ? 2.760 9.568 4.170 1.00 98.50 110 ALA A O 1
ATOM 791 N N . VAL A 1 111 ? 1.805 8.118 2.739 1.00 98.69 111 VAL A N 1
ATOM 792 C CA . VAL A 1 111 ? 1.054 7.379 3.763 1.00 98.69 111 VAL A CA 1
ATOM 793 C C . VAL A 1 111 ? 1.987 6.575 4.667 1.00 98.69 111 VAL A C 1
ATOM 795 O O . VAL A 1 111 ? 1.834 6.663 5.881 1.00 98.69 111 VAL A O 1
ATOM 798 N N . GLN A 1 112 ? 3.009 5.901 4.131 1.00 98.50 112 GLN A N 1
ATOM 799 C CA . GLN A 1 112 ? 3.999 5.159 4.923 1.00 98.50 112 GLN A CA 1
ATOM 800 C C . GLN A 1 112 ? 4.737 6.072 5.915 1.00 98.50 112 GLN A C 1
ATOM 802 O O . GLN A 1 112 ? 5.007 5.679 7.052 1.00 98.50 112 GLN A O 1
ATOM 807 N N . GLY A 1 113 ? 5.021 7.324 5.532 1.00 98.31 113 GLY A N 1
ATOM 808 C CA . GLY A 1 113 ? 5.570 8.332 6.444 1.00 98.31 113 GLY A CA 1
ATOM 809 C C . GLY A 1 113 ? 4.653 8.617 7.641 1.00 98.31 113 GLY A C 1
ATOM 810 O O . GLY A 1 113 ? 5.116 8.651 8.782 1.00 98.31 113 GLY A O 1
ATOM 811 N N . ILE A 1 114 ? 3.348 8.751 7.394 1.00 98.56 114 ILE A N 1
ATOM 812 C CA . ILE A 1 114 ? 2.331 8.985 8.432 1.00 98.56 114 ILE A CA 1
ATOM 813 C C . ILE A 1 114 ? 2.136 7.735 9.297 1.00 98.56 114 ILE A C 1
ATOM 815 O O . ILE A 1 114 ? 2.107 7.833 10.522 1.00 98.56 114 ILE A O 1
ATOM 819 N N . SER A 1 115 ? 2.043 6.558 8.681 1.00 98.56 115 SER A N 1
ATOM 820 C CA . SER A 1 115 ? 1.950 5.263 9.362 1.00 98.56 115 SER A CA 1
ATOM 821 C C . SER A 1 115 ? 3.138 5.036 10.298 1.00 98.56 115 SER A C 1
ATOM 823 O O . SER A 1 115 ? 2.959 4.651 11.454 1.00 98.56 115 SER A O 1
ATOM 825 N N . LYS A 1 116 ? 4.353 5.387 9.856 1.00 98.38 116 LYS A N 1
ATOM 826 C CA . LYS A 1 116 ? 5.570 5.349 10.677 1.00 98.38 116 LYS A CA 1
ATOM 827 C C . LYS A 1 116 ? 5.504 6.294 11.877 1.00 98.38 116 LYS A C 1
ATOM 829 O O . LYS A 1 116 ? 5.862 5.885 12.980 1.00 98.38 116 LYS A O 1
ATOM 834 N N . GLU A 1 117 ? 5.054 7.534 11.679 1.00 98.19 117 GLU A N 1
ATOM 835 C CA . GLU A 1 117 ? 4.879 8.522 12.755 1.00 98.19 117 GLU A CA 1
ATOM 836 C C . GLU A 1 117 ? 3.863 8.036 13.798 1.00 98.19 117 GLU A C 1
ATOM 838 O O . GLU A 1 117 ? 4.121 8.082 15.003 1.00 98.19 117 GLU A O 1
ATOM 843 N N . LYS A 1 118 ? 2.727 7.515 13.327 1.00 97.81 118 LYS A N 1
ATOM 844 C CA . LYS A 1 118 ? 1.602 7.087 14.165 1.00 97.81 118 LYS A CA 1
ATOM 845 C C . LYS A 1 118 ? 1.719 5.662 14.694 1.00 97.81 118 LYS A C 1
ATOM 847 O O . LYS A 1 118 ? 0.883 5.254 15.496 1.00 97.81 118 LYS A O 1
ATOM 852 N N . LYS A 1 119 ? 2.751 4.917 14.283 1.00 97.69 119 LYS A N 1
ATOM 853 C CA . LYS A 1 119 ? 2.960 3.501 14.627 1.00 97.69 119 LYS A CA 1
ATOM 854 C C . LYS A 1 119 ? 1.767 2.615 14.239 1.00 97.69 119 LYS A C 1
ATOM 856 O O . LYS A 1 119 ? 1.373 1.726 14.991 1.00 97.69 119 LYS A O 1
ATOM 861 N N . LYS A 1 120 ? 1.178 2.892 13.077 1.00 97.81 120 LYS A N 1
ATOM 862 C CA . LYS A 1 120 ? 0.037 2.166 12.504 1.00 97.81 120 LYS A CA 1
ATOM 863 C C . LYS A 1 120 ? 0.490 1.408 11.269 1.00 97.81 120 LYS A C 1
ATOM 865 O O . LYS A 1 120 ? 1.374 1.881 10.567 1.00 97.81 120 LYS A O 1
ATOM 870 N N . ILE A 1 121 ? -0.091 0.235 11.041 1.00 97.88 121 ILE A N 1
ATOM 871 C CA . ILE A 1 121 ? 0.331 -0.645 9.952 1.00 97.88 121 ILE A CA 1
ATOM 872 C C . ILE A 1 121 ? -0.217 -0.126 8.624 1.00 97.88 121 ILE A C 1
ATOM 874 O O . ILE A 1 121 ? -1.425 0.081 8.507 1.00 97.88 121 ILE A O 1
ATOM 878 N N . ASP A 1 122 ? 0.635 -0.001 7.611 1.00 98.25 122 ASP A N 1
ATOM 879 C CA . ASP A 1 122 ? 0.205 0.097 6.218 1.00 98.25 122 ASP A CA 1
ATOM 880 C C . ASP A 1 122 ? 0.679 -1.093 5.382 1.00 98.25 122 ASP A C 1
ATOM 882 O O . ASP A 1 122 ? 1.781 -1.607 5.571 1.00 98.25 122 ASP A O 1
ATOM 886 N N . ILE A 1 123 ? -0.177 -1.549 4.466 1.00 98.12 123 ILE A N 1
ATOM 887 C CA . ILE A 1 123 ? 0.120 -2.650 3.545 1.00 98.12 123 ILE A CA 1
ATOM 888 C C . ILE A 1 123 ? -0.045 -2.152 2.114 1.00 98.12 123 ILE A C 1
ATOM 890 O O . ILE A 1 123 ? -1.153 -1.932 1.624 1.00 98.12 123 ILE A O 1
ATOM 894 N N . VAL A 1 124 ? 1.081 -2.001 1.433 1.00 97.50 124 VAL A N 1
ATOM 895 C CA . VAL A 1 124 ? 1.161 -1.494 0.070 1.00 97.50 124 VAL A CA 1
ATOM 896 C C . VAL A 1 124 ? 1.086 -2.659 -0.912 1.00 97.50 124 VAL A C 1
ATOM 898 O O . VAL A 1 124 ? 1.968 -3.522 -0.936 1.00 97.50 124 VAL A O 1
ATOM 901 N N . THR A 1 125 ? 0.052 -2.667 -1.751 1.00 94.81 125 THR A N 1
ATOM 902 C CA . THR A 1 125 ? -0.128 -3.670 -2.814 1.00 94.81 125 THR A CA 1
ATOM 903 C C . THR A 1 125 ? -0.068 -3.073 -4.218 1.00 94.81 125 THR A C 1
ATOM 905 O O . THR A 1 125 ? 0.229 -3.810 -5.152 1.00 94.81 125 THR A O 1
ATOM 908 N N . GLY A 1 126 ? -0.352 -1.776 -4.383 1.00 93.44 126 GLY A N 1
ATOM 909 C CA . GLY A 1 126 ? -0.380 -1.121 -5.697 1.00 93.44 126 GLY A CA 1
ATOM 910 C C . GLY A 1 126 ? 0.951 -0.486 -6.111 1.00 93.44 126 GLY A C 1
ATOM 911 O O . GLY A 1 126 ? 1.419 -0.668 -7.237 1.00 93.44 126 GLY A O 1
ATOM 912 N N . ALA A 1 127 ? 1.592 0.253 -5.206 1.00 96.19 127 ALA A N 1
ATOM 913 C CA . ALA A 1 127 ? 2.834 0.954 -5.514 1.00 96.19 127 ALA A CA 1
ATOM 914 C C . ALA A 1 127 ? 4.046 0.025 -5.677 1.00 96.19 127 ALA A C 1
ATOM 916 O O . ALA A 1 127 ? 4.127 -1.035 -5.063 1.00 96.19 127 ALA A O 1
ATOM 917 N N . ALA A 1 128 ? 5.032 0.474 -6.463 1.00 95.50 128 ALA A N 1
ATOM 918 C CA . ALA A 1 128 ? 6.191 -0.345 -6.827 1.00 95.50 128 ALA A CA 1
ATOM 919 C C . ALA A 1 128 ? 7.559 0.288 -6.561 1.00 95.50 128 ALA A C 1
ATOM 921 O O . ALA A 1 128 ? 8.567 -0.353 -6.820 1.00 95.50 128 ALA A O 1
ATOM 922 N N . THR A 1 129 ? 7.651 1.544 -6.118 1.00 96.75 129 THR A N 1
ATOM 923 C CA . THR A 1 129 ? 8.979 2.149 -5.916 1.00 96.75 129 THR A CA 1
ATOM 924 C C . THR A 1 129 ? 9.802 1.331 -4.916 1.00 96.75 129 THR A C 1
ATOM 926 O O . THR A 1 129 ? 9.314 0.998 -3.836 1.00 96.75 129 THR A O 1
ATOM 929 N N . THR A 1 130 ? 11.061 1.047 -5.253 1.00 95.56 130 THR A N 1
ATOM 930 C CA . THR A 1 130 ? 12.008 0.376 -4.345 1.00 95.56 130 THR A CA 1
ATOM 931 C C . THR A 1 130 ? 12.336 1.220 -3.118 1.00 95.56 130 THR A C 1
ATOM 933 O O . THR A 1 130 ? 12.872 0.712 -2.139 1.00 95.56 130 THR A O 1
ATOM 936 N N . ASP A 1 131 ? 11.977 2.507 -3.107 1.00 96.50 131 ASP A N 1
ATOM 937 C CA . ASP A 1 131 ? 12.122 3.345 -1.922 1.00 96.50 131 ASP A CA 1
ATOM 938 C C . ASP A 1 131 ? 11.327 2.805 -0.724 1.00 96.50 131 ASP A C 1
ATOM 940 O O . ASP A 1 131 ? 11.797 2.946 0.405 1.00 96.50 131 ASP A O 1
ATOM 944 N N . LEU A 1 132 ? 10.166 2.172 -0.951 1.00 97.00 132 LEU A N 1
ATOM 945 C CA . LEU A 1 132 ? 9.306 1.630 0.111 1.00 97.00 132 LEU A CA 1
ATOM 946 C C . LEU A 1 132 ? 10.001 0.516 0.902 1.00 97.00 132 LEU A C 1
ATOM 948 O O . LEU A 1 132 ? 9.904 0.493 2.128 1.00 97.00 132 LEU A O 1
ATOM 952 N N . THR A 1 133 ? 10.743 -0.350 0.210 1.00 94.62 133 THR A N 1
ATOM 953 C CA . THR A 1 133 ? 11.581 -1.418 0.785 1.00 94.62 133 THR A CA 1
ATOM 954 C C . THR A 1 133 ? 13.017 -0.970 1.067 1.00 94.62 133 THR A C 1
ATOM 956 O O . THR A 1 133 ? 13.754 -1.662 1.766 1.00 94.62 133 THR A O 1
ATOM 959 N N . GLY A 1 134 ? 13.409 0.204 0.571 1.00 94.19 134 GLY A N 1
ATOM 960 C CA . GLY A 1 134 ? 14.720 0.819 0.739 1.00 94.19 134 GLY A CA 1
ATOM 961 C C . GLY A 1 134 ? 14.695 2.005 1.703 1.00 94.19 134 GLY A C 1
ATOM 962 O O . GLY A 1 134 ? 14.454 1.862 2.903 1.00 94.19 134 GLY A O 1
ATOM 963 N N . LYS A 1 135 ? 14.990 3.206 1.193 1.00 95.25 135 LYS A N 1
ATOM 964 C CA . LYS A 1 135 ? 15.249 4.399 2.024 1.00 95.25 135 LYS A CA 1
ATOM 965 C C . LYS A 1 135 ? 14.064 4.849 2.885 1.00 95.25 135 LYS A C 1
ATOM 967 O O . LYS A 1 135 ? 14.273 5.469 3.926 1.00 95.25 135 LYS A O 1
ATOM 972 N N . ALA A 1 136 ? 12.837 4.563 2.455 1.00 95.94 136 ALA A N 1
ATOM 973 C CA . ALA A 1 136 ? 11.618 4.911 3.174 1.00 95.94 136 ALA A CA 1
ATOM 974 C C . ALA A 1 136 ? 11.111 3.779 4.079 1.00 95.94 136 ALA A C 1
ATOM 976 O O . ALA A 1 136 ? 10.096 3.975 4.749 1.00 95.94 136 ALA A O 1
ATOM 977 N N . CYS A 1 137 ? 11.805 2.636 4.141 1.00 96.06 137 CYS A N 1
ATOM 978 C CA . CYS A 1 137 ? 11.382 1.462 4.897 1.00 96.06 137 CYS A CA 1
ATOM 979 C C . CYS A 1 137 ? 10.995 1.792 6.352 1.00 96.06 137 CYS A C 1
ATOM 981 O O . CYS A 1 137 ? 11.586 2.644 7.041 1.00 96.06 137 CYS A O 1
ATOM 983 N N . SER A 1 138 ? 9.937 1.129 6.808 1.00 97.19 138 SER A N 1
ATOM 984 C CA . SER A 1 138 ? 9.288 1.361 8.091 1.00 97.19 138 SER A CA 1
ATOM 985 C C . SER A 1 138 ? 8.991 0.024 8.764 1.00 97.19 138 SER A C 1
ATOM 987 O O . SER A 1 138 ? 8.518 -0.883 8.090 1.00 97.19 138 SER A O 1
ATOM 989 N N . PRO A 1 139 ? 9.165 -0.103 10.093 1.00 97.31 139 PRO A N 1
ATOM 990 C CA . PRO A 1 139 ? 8.727 -1.298 10.817 1.00 97.31 139 PRO A CA 1
ATOM 991 C C . PRO A 1 139 ? 7.198 -1.479 10.826 1.00 97.31 139 PRO A C 1
ATOM 993 O O . PRO A 1 139 ? 6.720 -2.512 11.280 1.00 97.31 139 PRO A O 1
ATOM 996 N N . TYR A 1 140 ? 6.443 -0.479 10.362 1.00 98.06 140 TYR A N 1
ATOM 997 C CA . TYR A 1 140 ? 4.985 -0.531 10.248 1.00 98.06 140 TYR A CA 1
ATOM 998 C C . TYR A 1 140 ? 4.488 -0.607 8.796 1.00 98.06 140 TYR A C 1
ATOM 1000 O O . TYR A 1 140 ? 3.293 -0.770 8.592 1.00 98.06 140 TYR A O 1
ATOM 1008 N N . GLY A 1 141 ? 5.381 -0.492 7.807 1.00 97.25 141 GLY A N 1
ATOM 1009 C CA . GLY A 1 141 ? 5.019 -0.533 6.390 1.00 97.25 141 GLY A CA 1
ATOM 1010 C C . GLY A 1 141 ? 5.386 -1.874 5.771 1.00 97.25 141 GLY A C 1
ATOM 1011 O O . GLY A 1 141 ? 6.525 -2.326 5.896 1.00 97.25 141 GLY A O 1
ATOM 1012 N N . PHE A 1 142 ? 4.431 -2.505 5.096 1.00 97.31 142 PHE A N 1
ATOM 1013 C CA . PHE A 1 142 ? 4.616 -3.787 4.425 1.00 97.31 142 PHE A CA 1
ATOM 1014 C C . PHE A 1 142 ? 4.393 -3.621 2.927 1.00 97.31 142 PHE A C 1
ATOM 1016 O O . PHE A 1 142 ? 3.272 -3.411 2.471 1.00 97.31 142 PHE A O 1
ATOM 1023 N N . HIS A 1 143 ? 5.464 -3.748 2.149 1.00 96.06 143 HIS A N 1
ATOM 1024 C CA . HIS A 1 143 ? 5.392 -3.746 0.692 1.00 96.06 143 HIS A CA 1
ATOM 1025 C C . HIS A 1 143 ? 5.187 -5.180 0.197 1.00 96.06 143 HIS A C 1
ATOM 1027 O O . HIS A 1 143 ? 6.097 -6.001 0.274 1.00 96.06 143 HIS A O 1
ATOM 1033 N N . TRP A 1 144 ? 3.961 -5.508 -0.213 1.00 93.06 144 TRP A N 1
ATOM 1034 C CA . TRP A 1 144 ? 3.526 -6.901 -0.347 1.00 93.06 144 TRP A CA 1
ATOM 1035 C C . TRP A 1 144 ? 3.721 -7.499 -1.744 1.00 93.06 144 TRP A C 1
ATOM 1037 O O . TRP A 1 144 ? 4.114 -8.656 -1.860 1.00 93.06 144 TRP A O 1
ATOM 1047 N N . ALA A 1 145 ? 3.392 -6.752 -2.802 1.00 87.81 145 ALA A N 1
ATOM 1048 C CA . ALA A 1 145 ? 3.134 -7.360 -4.108 1.00 87.81 145 ALA A CA 1
ATOM 1049 C C . ALA A 1 145 ? 4.375 -7.471 -5.011 1.00 87.81 145 ALA A C 1
ATOM 1051 O O . ALA A 1 145 ? 4.691 -8.556 -5.494 1.00 87.81 145 ALA A O 1
ATOM 1052 N N . TYR A 1 146 ? 5.045 -6.353 -5.287 1.00 89.25 146 TYR A N 1
ATOM 1053 C CA . TYR A 1 146 ? 6.172 -6.259 -6.220 1.00 89.25 146 TYR A CA 1
ATOM 1054 C C . TYR A 1 146 ? 6.861 -4.898 -6.078 1.00 89.25 146 TYR A C 1
ATOM 1056 O O . TYR A 1 146 ? 6.279 -3.958 -5.543 1.00 89.25 146 TYR A O 1
ATOM 1064 N N . ASP A 1 147 ? 8.060 -4.762 -6.637 1.00 92.50 147 ASP A N 1
ATOM 1065 C CA . ASP A 1 147 ? 8.783 -3.494 -6.739 1.00 92.50 147 ASP A CA 1
ATOM 1066 C C . ASP A 1 147 ? 9.401 -3.288 -8.137 1.00 92.50 147 ASP A C 1
ATOM 1068 O O . ASP A 1 147 ? 9.341 -4.160 -9.007 1.00 92.50 147 ASP A O 1
ATOM 1072 N N . THR A 1 148 ? 9.979 -2.116 -8.393 1.00 92.31 148 THR A N 1
ATOM 1073 C CA . THR A 1 148 ? 10.618 -1.799 -9.679 1.00 92.31 148 THR A CA 1
ATOM 1074 C C . THR A 1 148 ? 11.841 -2.670 -9.945 1.00 92.31 148 THR A C 1
ATOM 1076 O O . THR A 1 148 ? 12.100 -2.988 -11.102 1.00 92.31 148 THR A O 1
ATOM 1079 N N . HIS A 1 149 ? 12.550 -3.134 -8.909 1.00 90.88 149 HIS A N 1
ATOM 1080 C CA . HIS A 1 149 ? 13.690 -4.035 -9.082 1.00 90.88 149 HIS A CA 1
ATOM 1081 C C . HIS A 1 149 ? 13.258 -5.390 -9.653 1.00 90.88 149 HIS A C 1
ATOM 1083 O O . HIS A 1 149 ? 13.791 -5.839 -10.668 1.00 90.88 149 HIS A O 1
ATOM 1089 N N . SER A 1 150 ? 12.256 -6.025 -9.042 1.00 89.44 150 SER A N 1
ATOM 1090 C CA . SER A 1 150 ? 11.706 -7.302 -9.508 1.00 89.44 150 SER A CA 1
ATOM 1091 C C . SER A 1 150 ? 11.116 -7.203 -10.920 1.00 89.44 150 SER A C 1
ATOM 1093 O O . SER A 1 150 ? 11.297 -8.127 -11.716 1.00 89.44 150 SER A O 1
ATOM 1095 N N . GLN A 1 151 ? 10.500 -6.069 -11.282 1.00 87.88 151 GLN A N 1
ATOM 1096 C CA . GLN A 1 151 ? 10.046 -5.819 -12.656 1.00 87.88 151 GLN A CA 1
ATOM 1097 C C . GLN A 1 151 ? 11.212 -5.667 -13.648 1.00 87.88 151 GLN A C 1
ATOM 1099 O O . GLN A 1 151 ? 11.217 -6.311 -14.702 1.00 87.88 151 GLN A O 1
ATOM 1104 N N . ALA A 1 152 ? 12.210 -4.843 -13.315 1.00 88.69 152 ALA A N 1
ATOM 1105 C CA . ALA A 1 152 ? 13.326 -4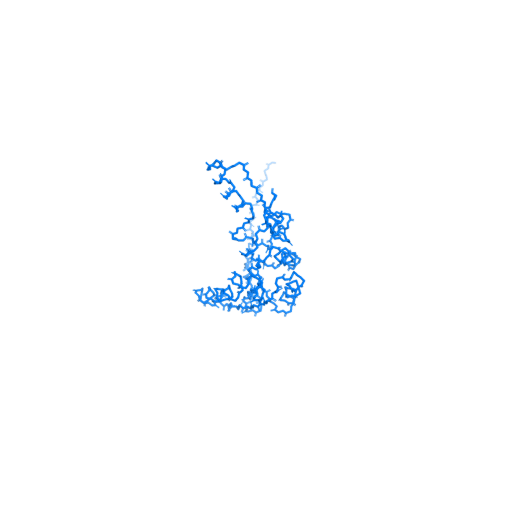.533 -14.203 1.00 88.69 152 ALA A CA 1
ATOM 1106 C C . ALA A 1 152 ? 14.230 -5.747 -14.451 1.00 88.69 152 ALA A C 1
ATOM 1108 O O . ALA A 1 152 ? 14.576 -6.030 -15.598 1.00 88.69 152 ALA A O 1
ATOM 1109 N N . VAL A 1 153 ? 14.574 -6.508 -13.405 1.00 89.50 153 VAL A N 1
ATOM 1110 C CA . VAL A 1 153 ? 15.421 -7.706 -13.533 1.00 89.50 153 VAL A CA 1
ATOM 1111 C C . VAL A 1 153 ? 14.751 -8.763 -14.410 1.00 89.50 153 VAL A C 1
ATOM 1113 O O . VAL A 1 153 ? 15.416 -9.368 -15.252 1.00 89.50 153 VAL A O 1
ATOM 1116 N N . GLY A 1 154 ? 13.437 -8.961 -14.256 1.00 87.81 154 GLY A N 1
ATOM 1117 C CA . GLY A 1 154 ? 12.683 -9.923 -15.056 1.00 87.81 154 GLY A CA 1
ATOM 1118 C C . GLY A 1 154 ? 12.647 -9.554 -16.540 1.00 87.81 154 GLY A C 1
ATOM 1119 O O . GLY A 1 154 ? 13.040 -10.354 -17.391 1.00 87.81 154 GLY A O 1
ATOM 1120 N N . VAL A 1 155 ? 12.208 -8.332 -16.856 1.00 88.12 155 VAL A N 1
ATOM 1121 C CA . VAL A 1 155 ? 12.058 -7.876 -18.249 1.00 88.12 155 VAL A CA 1
ATOM 1122 C C . VAL A 1 155 ? 13.417 -7.667 -18.913 1.00 88.12 155 VAL A C 1
ATOM 1124 O O . VAL A 1 155 ? 13.667 -8.207 -19.991 1.00 88.12 155 VAL A O 1
ATOM 1127 N N . GLY A 1 156 ? 14.317 -6.925 -18.266 1.00 88.94 156 GLY A N 1
ATOM 1128 C CA . GLY A 1 156 ? 15.638 -6.612 -18.808 1.00 88.94 156 GLY A CA 1
ATOM 1129 C C . GLY A 1 156 ? 16.485 -7.865 -19.023 1.00 88.94 156 GLY A C 1
ATOM 1130 O O . GLY A 1 156 ? 17.069 -8.039 -20.092 1.00 88.94 156 GLY A O 1
ATOM 1131 N N . GLY A 1 157 ? 16.489 -8.788 -18.054 1.00 89.94 157 GLY A N 1
ATOM 1132 C CA . GLY A 1 157 ? 17.216 -10.053 -18.170 1.00 89.94 157 GLY A CA 1
ATOM 1133 C C . GLY A 1 157 ? 16.736 -10.906 -19.347 1.00 89.94 157 GLY A C 1
ATOM 1134 O O . GLY A 1 157 ? 17.553 -11.447 -20.093 1.00 89.94 157 GLY A O 1
ATOM 1135 N N . ALA A 1 158 ? 15.418 -10.984 -19.560 1.00 92.06 158 ALA A N 1
ATOM 1136 C CA . ALA A 1 158 ? 14.844 -11.727 -20.678 1.00 92.06 158 ALA A CA 1
ATOM 1137 C C . ALA A 1 158 ? 15.183 -11.101 -22.043 1.00 92.06 158 ALA A C 1
ATOM 1139 O O . ALA A 1 158 ? 15.523 -11.831 -22.974 1.00 92.06 158 ALA A O 1
ATOM 1140 N N . LEU A 1 159 ? 15.126 -9.770 -22.162 1.00 92.31 159 LEU A N 1
ATOM 1141 C CA . LEU A 1 159 ? 15.440 -9.057 -23.407 1.00 92.31 159 LEU A CA 1
ATOM 1142 C C . LEU A 1 159 ? 16.910 -9.223 -23.813 1.00 92.31 159 LEU A C 1
ATOM 1144 O O . LEU A 1 159 ? 17.199 -9.530 -24.970 1.00 92.31 159 LEU A O 1
ATOM 1148 N N . VAL A 1 160 ? 17.834 -9.097 -22.856 1.00 93.88 160 VAL A N 1
ATOM 1149 C CA . VAL A 1 160 ? 19.271 -9.296 -23.108 1.00 93.88 160 VAL A CA 1
ATOM 1150 C C . VAL A 1 160 ? 19.560 -10.746 -23.504 1.00 93.88 160 VAL A C 1
ATOM 1152 O O . VAL A 1 160 ? 20.311 -10.989 -24.447 1.00 93.88 160 VAL A O 1
ATOM 1155 N N . ALA A 1 161 ? 18.923 -11.725 -22.853 1.00 94.62 161 ALA A N 1
ATOM 1156 C CA . ALA A 1 161 ? 19.076 -13.138 -23.210 1.00 94.62 161 ALA A CA 1
ATOM 1157 C C . ALA A 1 161 ? 18.585 -13.462 -24.636 1.00 94.62 161 ALA A C 1
ATOM 1159 O O . ALA A 1 161 ? 19.073 -14.409 -25.253 1.00 94.62 161 ALA A O 1
ATOM 1160 N N . GLN A 1 162 ? 17.649 -12.674 -25.175 1.00 95.81 162 GLN A N 1
ATOM 1161 C CA . GLN A 1 162 ? 17.161 -12.784 -26.555 1.00 95.81 162 GLN A CA 1
ATOM 1162 C C . GLN A 1 162 ? 18.029 -12.024 -27.574 1.00 95.81 162 GLN A C 1
ATOM 1164 O O . GLN A 1 162 ? 17.716 -12.030 -28.764 1.00 95.81 162 GLN A O 1
ATOM 1169 N N . GLY A 1 163 ? 19.128 -11.402 -27.136 1.00 96.38 163 GLY A N 1
ATOM 1170 C CA . GLY A 1 163 ? 20.058 -10.673 -27.998 1.00 96.38 163 GLY A CA 1
ATOM 1171 C C . GLY A 1 163 ? 19.714 -9.198 -28.206 1.00 96.38 163 GLY A C 1
ATOM 1172 O O . GLY A 1 163 ? 20.290 -8.576 -29.094 1.00 96.38 163 GLY A O 1
ATOM 1173 N N . GLY A 1 164 ? 18.795 -8.630 -27.418 1.00 94.75 164 GLY A N 1
ATOM 1174 C CA . GLY A 1 164 ? 18.562 -7.186 -27.407 1.00 94.75 164 GLY A CA 1
ATOM 1175 C C . GLY A 1 164 ? 19.733 -6.431 -26.769 1.00 94.75 164 GLY A C 1
ATOM 1176 O O . GLY A 1 164 ? 20.189 -6.796 -25.686 1.00 94.75 164 GLY A O 1
ATOM 1177 N N . ASP A 1 165 ? 20.202 -5.369 -27.424 1.00 93.62 165 ASP A N 1
ATOM 1178 C CA . ASP A 1 165 ? 21.375 -4.579 -27.015 1.00 93.62 165 ASP A CA 1
ATOM 1179 C C . ASP A 1 165 ? 21.121 -3.057 -26.950 1.00 93.62 165 ASP A C 1
ATOM 1181 O O . ASP A 1 165 ? 22.025 -2.288 -26.624 1.00 93.62 165 ASP A O 1
ATOM 1185 N N . SER A 1 166 ? 19.892 -2.609 -27.232 1.00 91.75 166 SER A N 1
ATOM 1186 C CA . SER A 1 166 ? 19.495 -1.197 -27.210 1.00 91.75 166 SER A CA 1
ATOM 1187 C C . SER A 1 166 ? 18.050 -1.011 -26.731 1.00 91.75 166 SER A C 1
ATOM 1189 O O . SER A 1 166 ? 17.155 -1.774 -27.093 1.00 91.75 166 SER A O 1
ATOM 1191 N N . TRP A 1 167 ? 17.816 0.008 -25.897 1.00 88.19 167 TRP A N 1
ATOM 1192 C CA . TRP A 1 167 ? 16.497 0.354 -25.352 1.00 88.19 167 TRP A CA 1
ATOM 1193 C C . TRP A 1 167 ? 16.435 1.821 -24.907 1.00 88.19 167 TRP A C 1
ATOM 1195 O O . TRP A 1 167 ? 17.453 2.501 -24.785 1.00 88.19 167 TRP A O 1
ATOM 1205 N N . TYR A 1 168 ? 15.221 2.305 -24.653 1.00 90.19 168 TYR A N 1
ATOM 1206 C CA . TYR A 1 168 ? 14.939 3.606 -24.049 1.00 90.19 168 TYR A CA 1
ATOM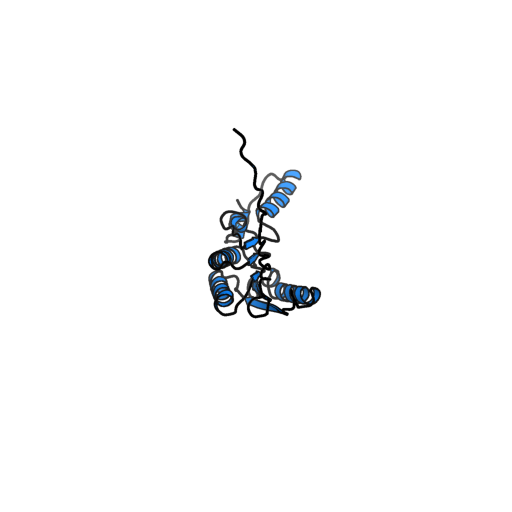 1207 C C . TYR A 1 168 ? 13.769 3.467 -23.069 1.00 90.19 168 TYR A C 1
ATOM 1209 O O . TYR A 1 168 ? 12.949 2.558 -23.205 1.00 90.19 168 TYR A O 1
ATOM 1217 N N . PHE A 1 169 ? 13.675 4.378 -22.101 1.00 88.56 169 PHE A N 1
ATOM 1218 C CA . PHE A 1 169 ? 12.554 4.444 -21.166 1.00 88.56 169 PHE A CA 1
ATOM 1219 C C . PHE A 1 169 ? 11.565 5.529 -21.598 1.00 88.56 169 PHE A C 1
ATOM 1221 O O . PHE A 1 169 ? 11.955 6.639 -21.958 1.00 88.56 169 PHE A O 1
ATOM 1228 N N . LEU A 1 170 ? 10.275 5.207 -21.543 1.00 91.75 170 LEU A N 1
ATOM 1229 C CA . LEU A 1 170 ? 9.191 6.182 -21.527 1.00 91.75 170 LEU A CA 1
ATOM 1230 C C . LEU A 1 170 ? 8.479 6.005 -20.192 1.00 91.75 170 LEU A C 1
ATOM 1232 O O . LEU A 1 170 ? 7.812 4.993 -19.980 1.00 91.75 170 LEU A O 1
ATOM 1236 N N . THR A 1 171 ? 8.680 6.956 -19.286 1.00 90.50 171 THR A N 1
ATOM 1237 C CA . THR A 1 171 ? 8.316 6.790 -17.881 1.00 90.50 171 THR A CA 1
ATOM 1238 C C . THR A 1 171 ? 7.291 7.820 -17.422 1.00 90.50 171 THR A C 1
ATOM 1240 O O . THR A 1 171 ? 7.119 8.879 -18.026 1.00 90.50 171 THR A O 1
ATOM 1243 N N . VAL A 1 172 ? 6.583 7.485 -16.349 1.00 89.81 172 VAL A N 1
ATOM 1244 C CA . VAL A 1 172 ? 5.619 8.369 -15.689 1.00 89.81 172 VAL A CA 1
ATOM 1245 C C . VAL A 1 172 ? 6.325 9.296 -14.700 1.00 89.81 172 VAL A C 1
ATOM 1247 O O . VAL A 1 172 ? 7.263 8.893 -14.018 1.00 89.81 172 VAL A O 1
ATOM 1250 N N . ASP A 1 173 ? 5.843 10.532 -14.581 1.00 91.25 173 ASP A N 1
ATOM 1251 C CA . ASP A 1 173 ? 6.514 11.606 -13.835 1.00 91.25 173 ASP A CA 1
ATOM 1252 C C . ASP A 1 173 ? 6.249 11.553 -12.314 1.00 91.25 173 ASP A C 1
ATOM 1254 O O . ASP A 1 173 ? 5.660 12.456 -11.722 1.00 91.25 173 ASP A O 1
ATOM 1258 N N . TYR A 1 174 ? 6.602 10.437 -11.669 1.00 88.12 174 TYR A N 1
ATOM 1259 C CA . TYR A 1 174 ? 6.561 10.279 -10.209 1.00 88.12 174 TYR A CA 1
ATOM 1260 C C . TYR A 1 174 ? 7.481 9.143 -9.735 1.00 88.12 174 TYR A C 1
ATOM 1262 O O . TYR A 1 174 ? 8.119 8.456 -10.528 1.00 88.12 174 TYR A O 1
ATOM 1270 N N . ALA A 1 175 ? 7.518 8.902 -8.418 1.00 87.88 175 ALA A N 1
ATOM 1271 C CA . ALA A 1 175 ? 8.444 7.973 -7.761 1.00 87.88 175 ALA A CA 1
ATOM 1272 C C . ALA A 1 175 ? 8.520 6.553 -8.361 1.00 87.88 175 ALA A C 1
ATOM 1274 O O . ALA A 1 175 ? 9.575 5.937 -8.288 1.00 87.88 175 ALA A O 1
ATOM 1275 N N . PHE A 1 176 ? 7.443 6.014 -8.946 1.00 90.69 176 PHE A N 1
ATOM 1276 C CA . PHE A 1 176 ? 7.524 4.740 -9.676 1.00 90.69 176 PHE A CA 1
ATOM 1277 C C . PHE A 1 176 ? 8.404 4.870 -10.915 1.00 90.69 176 PHE A C 1
ATOM 1279 O O . PHE A 1 176 ? 9.337 4.093 -11.083 1.00 90.69 176 PHE A O 1
ATOM 1286 N N . GLY A 1 177 ? 8.115 5.860 -11.759 1.00 88.31 177 GLY A N 1
ATOM 1287 C CA . GLY A 1 177 ? 8.765 5.992 -13.047 1.00 88.31 177 GLY A CA 1
ATOM 1288 C C . GLY A 1 177 ? 10.251 6.307 -12.936 1.00 88.31 177 GLY A C 1
ATOM 1289 O O . GLY A 1 177 ? 11.052 5.661 -13.607 1.00 88.31 177 GLY A O 1
ATOM 1290 N N . TYR A 1 178 ? 10.629 7.205 -12.023 1.00 91.44 178 TYR A N 1
ATOM 1291 C CA . TYR A 1 178 ? 12.042 7.492 -11.746 1.00 91.44 178 TYR A CA 1
ATOM 1292 C C . TYR A 1 178 ? 12.781 6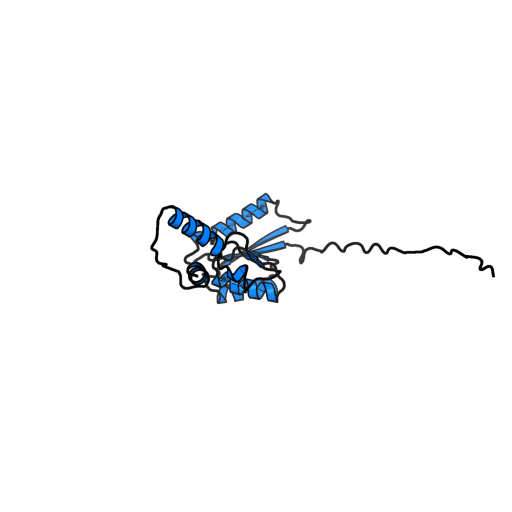.311 -11.111 1.00 91.44 178 TYR A C 1
ATOM 1294 O O . TYR A 1 178 ? 13.987 6.178 -11.266 1.00 91.44 178 TYR A O 1
ATOM 1302 N N . SER A 1 179 ? 12.070 5.467 -10.360 1.00 87.25 179 SER A N 1
ATOM 1303 C CA . SER A 1 179 ? 12.645 4.273 -9.736 1.00 87.25 179 SER A CA 1
ATOM 1304 C C . SER A 1 179 ? 12.804 3.117 -10.724 1.00 87.25 179 SER A C 1
ATOM 1306 O O . SER A 1 179 ? 13.585 2.215 -10.454 1.00 87.25 179 SER A O 1
ATOM 1308 N N . LEU A 1 180 ? 12.061 3.120 -11.834 1.00 87.75 180 LEU A N 1
ATOM 1309 C CA . LEU A 1 180 ? 12.116 2.082 -12.865 1.00 87.75 180 LEU A CA 1
ATOM 1310 C C . LEU A 1 180 ? 13.267 2.289 -13.859 1.00 87.75 180 LEU A C 1
ATOM 1312 O O . LEU A 1 180 ? 13.782 1.318 -14.402 1.00 87.75 180 LEU A O 1
ATOM 1316 N N . GLU A 1 181 ? 13.635 3.541 -14.133 1.00 84.06 181 GLU A N 1
ATOM 1317 C CA . GLU A 1 181 ? 14.686 3.881 -15.104 1.00 84.06 181 GLU A CA 1
ATOM 1318 C C . GLU A 1 181 ? 16.114 3.865 -14.528 1.00 84.06 181 GLU A C 1
ATOM 1320 O O . GLU A 1 181 ? 17.072 4.055 -15.279 1.00 84.06 181 GLU A O 1
ATOM 1325 N N . GLN A 1 182 ? 16.251 3.670 -13.212 1.00 76.19 182 GLN A N 1
ATOM 1326 C CA . GLN A 1 182 ? 17.527 3.586 -12.488 1.00 76.19 182 GLN A CA 1
ATOM 1327 C C . GLN A 1 182 ? 17.945 2.134 -12.266 1.00 76.19 182 GLN A C 1
ATOM 1329 O O . GLN A 1 182 ? 19.161 1.865 -12.397 1.00 76.19 182 GLN A O 1
#

Foldseek 3Di:
DDDDDDDDDDDPPPPPPPPPPPDDPPLEAEEEEEEACPAPCNVPRHPVVLVVVVVVCVVVVQDDPNGGYHYHYDHQNPPLVSLLVVLCCCVPPVVHQEYEAQQEPSNLLSNLVVCQVSVGAYEYAHYAFCCCVPVSDHPRYHDDHYHLVRVQCVVVVVCVVVVDDDDDDDADDDRRRVRNRD

Radius of gyration: 24.14 Å; chains: 1; bounding box: 54×43×88 Å

Sequence (182 aa):
MKVLAIVSAALLAATVIPAAAAEISDGVVKIGILNDQSGVYADFGGKGSVAAAKLAVEDFGGKVLGAPIEVVDADHQNKPDIASNIARKWYDTEHVDTIMELTTSSVALAVQGISKEKKKIDIVTGAATTDLTGKACSPYGFHWAYDTHSQAVGVGGALVAQGGDSWYFLTVDYAFGYSLEQ

pLDDT: mean 89.78, std 14.89, range [35.31, 98.88]